Protein AF-E0SGI0-F1 (afdb_monomer_lite)

Organism: Dickeya dadantii (strain 3937) (NCBI:txid198628)

Secondary structure (DSSP, 8-state):
---TTHHHHGGG-SS-EEEEE--SSS--GGGT--TTEEEEEESS----SSPEEETT-HHHHHHHHHHHHHHHHHTS--

Sequence (78 aa):
MHWDQHAKDFKHEPVDKILLYRHGPGGDIAALIDADTLAVATDTALTLALPCLDLNQPAQIAVFIRDWLRRRTGAAGD

InterPro domains:
  IPR027417 P-loop containing nucleoside triphosphate hydrolase [G3DSA:3.40.50.300] (9-74)

Structure (mmCIF, N/CA/C/O backbone):
data_AF-E0SGI0-F1
#
_entry.id   AF-E0SGI0-F1
#
loop_
_atom_site.group_PDB
_atom_site.id
_atom_site.type_symbol
_atom_site.label_atom_id
_atom_site.label_alt_id
_atom_site.label_comp_id
_atom_site.label_asym_id
_atom_site.label_entity_id
_atom_site.label_seq_id
_atom_site.pdbx_PDB_ins_code
_atom_site.Cartn_x
_atom_site.Cartn_y
_atom_site.Cartn_z
_atom_site.occupancy
_atom_site.B_iso_or_equiv
_atom_site.auth_seq_id
_atom_site.auth_comp_id
_atom_site.auth_asym_id
_atom_site.auth_atom_id
_atom_site.pdbx_PDB_model_num
ATOM 1 N N . MET A 1 1 ? 25.109 19.182 -0.606 1.00 36.06 1 MET A N 1
ATOM 2 C CA . MET A 1 1 ? 23.786 19.161 0.049 1.00 36.06 1 MET A CA 1
ATOM 3 C C . MET A 1 1 ? 23.452 17.703 0.314 1.00 36.06 1 MET A C 1
ATOM 5 O O . MET A 1 1 ? 23.314 16.958 -0.643 1.00 36.06 1 MET A O 1
ATOM 9 N N . HIS A 1 2 ? 23.484 17.283 1.580 1.00 48.81 2 HIS A N 1
ATOM 10 C CA . HIS A 1 2 ? 23.231 15.902 2.011 1.00 48.81 2 HIS A CA 1
ATOM 11 C C . HIS A 1 2 ? 21.732 15.775 2.310 1.00 48.81 2 HIS A C 1
ATOM 13 O O . HIS A 1 2 ? 21.277 16.268 3.337 1.00 48.81 2 HIS A O 1
ATOM 19 N N . TRP A 1 3 ? 20.965 15.172 1.401 1.00 49.41 3 TRP A N 1
ATOM 20 C CA . TRP A 1 3 ? 19.530 14.911 1.598 1.00 49.41 3 TRP A CA 1
ATOM 21 C C . TRP A 1 3 ? 19.245 13.531 2.222 1.00 49.41 3 TRP A C 1
ATOM 23 O O . TRP A 1 3 ? 18.0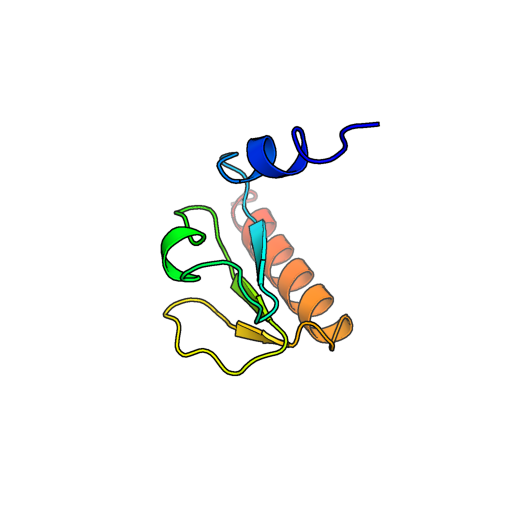99 13.222 2.528 1.00 49.41 3 TRP A O 1
ATOM 33 N N . ASP A 1 4 ? 20.272 12.718 2.479 1.00 54.03 4 ASP A N 1
ATOM 34 C CA . ASP A 1 4 ? 20.104 11.321 2.905 1.00 54.03 4 ASP A CA 1
ATOM 35 C C . ASP A 1 4 ? 19.820 11.109 4.399 1.00 54.03 4 ASP A C 1
ATOM 37 O O . ASP A 1 4 ? 19.480 9.994 4.800 1.00 54.03 4 ASP A O 1
ATOM 41 N N . GLN A 1 5 ? 19.948 12.142 5.239 1.00 45.19 5 GLN A N 1
ATOM 42 C CA . GLN A 1 5 ? 19.788 11.955 6.684 1.00 45.19 5 GLN A CA 1
ATOM 43 C C . GLN A 1 5 ? 18.312 11.894 7.107 1.00 45.19 5 GLN A C 1
ATOM 45 O O . GLN A 1 5 ? 17.940 11.035 7.897 1.00 45.19 5 GLN A O 1
ATOM 50 N N . HIS A 1 6 ? 17.445 12.719 6.514 1.00 48.44 6 HIS A N 1
ATOM 51 C CA . HIS A 1 6 ? 16.060 12.864 6.981 1.00 48.44 6 HIS A CA 1
ATOM 52 C C . HIS A 1 6 ? 15.121 11.720 6.566 1.00 48.44 6 HIS A C 1
ATOM 54 O O . HIS A 1 6 ? 14.132 11.466 7.243 1.00 48.44 6 HIS A O 1
ATOM 60 N N . ALA A 1 7 ? 15.412 10.991 5.483 1.00 48.34 7 ALA A N 1
ATOM 61 C CA . ALA A 1 7 ? 14.554 9.889 5.029 1.00 48.34 7 ALA A CA 1
ATOM 62 C C . ALA A 1 7 ? 14.658 8.630 5.913 1.00 48.34 7 ALA A C 1
ATOM 64 O O . ALA A 1 7 ? 13.795 7.754 5.850 1.00 48.34 7 ALA A O 1
ATOM 65 N N . LYS A 1 8 ? 15.721 8.507 6.721 1.00 50.47 8 LYS A N 1
ATOM 66 C CA . LYS A 1 8 ? 15.907 7.363 7.626 1.00 50.47 8 LYS A CA 1
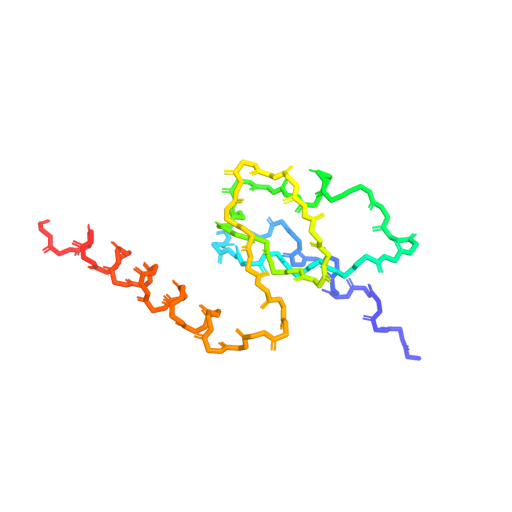ATOM 67 C C . LYS A 1 8 ? 15.177 7.534 8.955 1.00 50.47 8 LYS A C 1
ATOM 69 O O . LYS A 1 8 ? 14.770 6.526 9.526 1.00 50.47 8 LYS A O 1
ATOM 74 N N . ASP A 1 9 ? 14.963 8.769 9.397 1.00 49.44 9 ASP A N 1
ATOM 75 C CA . ASP A 1 9 ? 14.393 9.053 10.718 1.00 49.44 9 ASP A CA 1
ATOM 76 C C . ASP A 1 9 ? 12.884 8.742 10.791 1.00 49.44 9 ASP A C 1
ATOM 78 O O . ASP A 1 9 ? 12.376 8.396 11.852 1.00 49.44 9 ASP A O 1
ATOM 82 N N . PHE A 1 10 ? 12.179 8.744 9.653 1.00 55.38 10 PHE A N 1
ATOM 83 C CA . PHE A 1 10 ? 10.749 8.402 9.574 1.00 55.38 10 PHE A CA 1
ATOM 84 C C . PHE A 1 10 ? 10.447 6.899 9.523 1.00 55.38 10 PHE A C 1
ATOM 86 O O . PHE A 1 10 ? 9.283 6.501 9.533 1.00 55.38 10 PHE A O 1
ATOM 93 N N . LYS A 1 11 ? 11.461 6.028 9.439 1.00 59.00 11 LYS A N 1
ATOM 94 C CA . LYS A 1 11 ? 11.213 4.594 9.217 1.00 59.00 11 LYS A CA 1
ATOM 95 C C . LYS A 1 11 ? 10.492 3.917 10.383 1.00 59.00 11 LYS A C 1
ATOM 97 O O . LYS A 1 11 ? 9.734 2.991 10.130 1.00 59.00 11 LYS A O 1
ATOM 102 N N . HIS A 1 12 ? 10.657 4.411 11.611 1.00 65.38 12 HIS A N 1
ATOM 103 C CA . HIS A 1 12 ? 10.142 3.777 12.834 1.00 65.38 12 HIS A CA 1
ATOM 104 C C . HIS A 1 12 ? 9.230 4.678 13.675 1.00 65.38 12 HIS A C 1
ATOM 106 O O . HIS A 1 12 ? 9.061 4.446 14.869 1.00 65.38 12 HIS A O 1
ATOM 112 N N . GLU A 1 13 ? 8.660 5.729 13.086 1.00 70.75 13 GLU A N 1
ATOM 113 C CA . GLU A 1 13 ? 7.638 6.503 13.789 1.00 70.75 13 GLU A CA 1
ATOM 114 C C . GLU A 1 13 ? 6.389 5.619 14.000 1.00 70.75 13 GLU A C 1
ATOM 116 O O . GLU A 1 13 ? 6.027 4.901 13.056 1.00 70.75 13 GLU A O 1
ATOM 121 N N . PRO A 1 14 ? 5.748 5.645 15.193 1.00 83.88 14 PRO A N 1
ATOM 122 C CA . PRO A 1 14 ? 4.565 4.841 15.521 1.00 83.88 14 PRO A CA 1
ATOM 123 C C . PRO A 1 14 ? 3.312 5.418 14.852 1.00 83.88 14 PRO A C 1
ATOM 125 O O . PRO A 1 14 ? 2.377 5.904 15.493 1.00 83.88 14 PRO A O 1
ATOM 128 N N . VAL A 1 15 ? 3.355 5.458 13.527 1.00 87.81 15 VAL A N 1
ATOM 129 C CA . VAL A 1 15 ? 2.324 5.996 12.656 1.00 87.81 15 VAL A CA 1
ATOM 130 C C . VAL A 1 15 ? 2.055 4.965 11.579 1.00 87.81 15 VAL A C 1
ATOM 132 O O . VAL A 1 15 ? 2.957 4.560 10.842 1.00 87.81 15 VAL A O 1
ATOM 135 N N . ASP A 1 16 ? 0.783 4.593 11.482 1.00 94.25 16 ASP A N 1
ATOM 136 C CA . ASP A 1 16 ? 0.241 3.755 10.423 1.00 94.25 16 ASP A CA 1
ATOM 137 C C . ASP A 1 16 ? 0.738 4.210 9.042 1.00 94.25 16 ASP A C 1
ATOM 139 O O . ASP A 1 16 ? 0.480 5.341 8.615 1.00 94.25 16 ASP A O 1
ATOM 143 N N . LYS A 1 17 ? 1.437 3.326 8.324 1.00 94.06 17 LYS A N 1
ATOM 144 C CA . LYS A 1 17 ? 2.110 3.676 7.066 1.00 94.06 17 LYS A CA 1
ATOM 145 C C . LYS A 1 17 ? 1.928 2.633 5.972 1.00 94.06 17 LYS A C 1
ATOM 147 O O . LYS A 1 17 ? 1.713 1.448 6.223 1.00 94.06 17 LYS A O 1
ATOM 152 N N . ILE A 1 18 ? 2.046 3.091 4.728 1.00 96.56 18 ILE A N 1
ATOM 153 C CA . ILE A 1 18 ? 2.213 2.228 3.555 1.00 96.56 18 ILE A CA 1
ATOM 154 C C . ILE A 1 18 ? 3.699 2.253 3.206 1.00 96.56 18 ILE A C 1
ATOM 156 O O . ILE A 1 18 ? 4.237 3.311 2.873 1.00 96.56 18 ILE A O 1
ATOM 160 N N . LEU A 1 19 ? 4.365 1.104 3.289 1.00 94.19 19 LEU A N 1
ATOM 161 C CA . LEU A 1 19 ? 5.776 0.992 2.941 1.00 94.19 19 LEU A CA 1
ATOM 162 C C . LEU A 1 19 ? 5.933 1.040 1.419 1.00 94.19 19 LEU A C 1
ATOM 164 O O . LEU A 1 19 ? 5.402 0.194 0.703 1.00 94.19 19 LEU A O 1
ATOM 168 N N . LEU A 1 20 ? 6.698 2.007 0.924 1.00 93.31 20 LEU A N 1
ATOM 169 C CA . LEU A 1 20 ? 7.087 2.076 -0.479 1.00 93.31 20 LEU A CA 1
ATOM 170 C C . LEU A 1 20 ? 8.329 1.208 -0.722 1.00 93.31 20 LEU A C 1
ATOM 172 O O . LEU A 1 20 ? 9.395 1.498 -0.179 1.00 93.31 20 LEU A O 1
ATOM 176 N N . TYR A 1 21 ? 8.213 0.187 -1.571 1.00 91.94 21 TYR A N 1
ATOM 177 C CA . TYR A 1 21 ? 9.330 -0.680 -1.946 1.00 91.94 21 TYR A CA 1
ATOM 178 C C . TYR A 1 21 ? 9.454 -0.818 -3.464 1.00 91.94 21 TYR A C 1
ATOM 180 O O . TYR A 1 21 ? 8.591 -1.386 -4.129 1.00 91.94 21 TYR A O 1
ATOM 188 N N . ARG A 1 22 ? 10.577 -0.351 -4.008 1.00 89.94 22 ARG A N 1
ATOM 189 C CA . ARG A 1 22 ? 10.976 -0.587 -5.398 1.00 89.94 22 ARG A CA 1
ATOM 190 C C . ARG A 1 22 ? 12.123 -1.58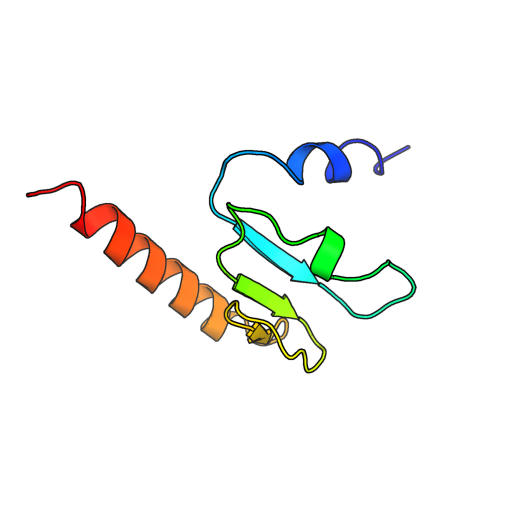4 -5.411 1.00 89.94 22 ARG A C 1
ATOM 192 O O . ARG A 1 22 ? 13.119 -1.362 -4.719 1.00 89.94 22 ARG A O 1
ATOM 199 N N . HIS A 1 23 ? 11.998 -2.654 -6.194 1.00 80.50 23 HIS A N 1
ATOM 200 C CA . HIS A 1 23 ? 13.069 -3.641 -6.285 1.00 80.50 23 HIS A CA 1
ATOM 201 C C . HIS A 1 23 ? 14.319 -3.007 -6.915 1.00 80.50 23 HIS A C 1
ATOM 203 O O . HIS A 1 23 ? 14.282 -2.422 -7.997 1.00 80.50 23 HIS A O 1
ATOM 209 N N . GLY A 1 24 ? 15.434 -3.088 -6.199 1.00 74.12 24 GLY A N 1
ATOM 210 C CA . GLY A 1 24 ? 16.721 -2.504 -6.559 1.00 74.12 24 GLY A CA 1
ATOM 211 C C . GLY A 1 24 ? 17.802 -3.017 -5.605 1.00 74.12 24 GLY A C 1
ATOM 212 O O . GLY A 1 24 ? 17.507 -3.873 -4.772 1.00 74.12 24 GLY A O 1
ATOM 213 N N . PRO A 1 25 ? 19.042 -2.501 -5.654 1.00 63.53 25 PRO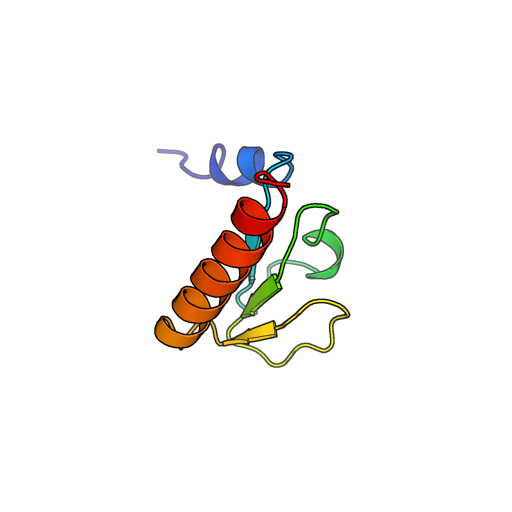 A N 1
ATOM 214 C CA . PRO A 1 25 ? 20.149 -2.970 -4.805 1.00 63.53 25 PRO A CA 1
ATOM 215 C C . PRO A 1 25 ? 19.984 -2.675 -3.292 1.00 63.53 25 PRO A C 1
ATOM 217 O O . PRO A 1 25 ? 20.954 -2.696 -2.540 1.00 63.53 25 PRO A O 1
ATOM 220 N N . GLY A 1 26 ? 18.767 -2.394 -2.823 1.00 59.97 26 GLY A N 1
ATOM 221 C CA . GLY A 1 26 ? 18.450 -1.994 -1.459 1.00 59.97 26 GLY A CA 1
ATOM 222 C C . GLY A 1 26 ? 17.684 -3.060 -0.683 1.00 59.97 26 GLY A C 1
ATOM 223 O O . GLY A 1 26 ? 16.476 -2.937 -0.531 1.00 59.97 26 GLY A O 1
ATOM 224 N N . GLY A 1 27 ? 18.415 -4.032 -0.134 1.00 68.69 27 GLY A N 1
ATOM 225 C CA . GLY A 1 27 ? 18.023 -4.802 1.054 1.00 68.69 27 GLY A CA 1
ATOM 226 C C . GLY A 1 27 ? 16.804 -5.732 0.955 1.00 68.69 27 GLY A C 1
ATOM 227 O O . GLY A 1 27 ? 15.999 -5.692 0.026 1.00 68.69 27 GLY A O 1
ATOM 228 N N . ASP A 1 28 ? 16.692 -6.593 1.966 1.00 82.12 28 ASP A N 1
ATOM 229 C CA . ASP A 1 28 ? 15.533 -7.454 2.188 1.00 82.12 28 ASP A CA 1
ATOM 230 C C . ASP A 1 28 ? 14.357 -6.615 2.705 1.00 82.12 28 ASP A C 1
ATOM 232 O O . ASP A 1 28 ? 14.473 -5.917 3.716 1.00 82.12 28 ASP A O 1
ATOM 236 N N . ILE A 1 29 ? 13.218 -6.686 2.015 1.00 87.56 29 ILE A N 1
ATOM 237 C CA . ILE A 1 29 ? 12.001 -5.974 2.402 1.00 87.56 29 ILE A CA 1
ATOM 238 C C . ILE A 1 29 ? 11.512 -6.377 3.797 1.00 87.56 29 ILE A C 1
ATOM 240 O O . ILE A 1 29 ? 10.939 -5.545 4.498 1.00 87.56 29 ILE A O 1
ATOM 244 N N . ALA A 1 30 ? 11.783 -7.610 4.238 1.00 86.50 30 ALA A N 1
ATOM 245 C CA . ALA A 1 30 ? 11.383 -8.074 5.562 1.00 86.50 30 ALA A CA 1
ATOM 246 C C . ALA A 1 30 ? 11.982 -7.212 6.687 1.00 86.50 30 ALA A C 1
ATOM 248 O O . ALA A 1 30 ? 11.334 -7.008 7.707 1.00 86.50 30 ALA A O 1
ATOM 249 N N . ALA A 1 31 ? 13.175 -6.643 6.482 1.00 86.50 31 ALA A N 1
ATOM 250 C CA . ALA A 1 31 ? 13.823 -5.757 7.449 1.00 86.50 31 ALA A CA 1
ATOM 251 C C . ALA A 1 31 ? 13.234 -4.331 7.483 1.00 86.50 31 ALA A C 1
ATOM 253 O O . ALA A 1 31 ? 13.592 -3.541 8.355 1.00 86.50 31 ALA A O 1
ATOM 254 N N . LEU A 1 32 ? 12.377 -3.978 6.519 1.00 87.44 32 LEU A N 1
ATOM 255 C CA . LEU A 1 32 ? 11.727 -2.667 6.419 1.00 87.44 32 LEU A CA 1
ATOM 256 C C . LEU A 1 32 ? 10.289 -2.671 6.950 1.00 87.44 32 LEU A C 1
ATOM 258 O O . LEU A 1 32 ? 9.735 -1.598 7.169 1.00 87.44 32 LEU A O 1
ATOM 262 N N . ILE A 1 33 ? 9.686 -3.850 7.113 1.00 91.31 33 ILE A N 1
ATOM 263 C CA . ILE A 1 33 ? 8.326 -4.010 7.628 1.00 91.31 33 ILE A CA 1
ATOM 264 C C . ILE A 1 33 ? 8.368 -3.966 9.157 1.00 91.31 33 ILE A C 1
ATOM 266 O O . ILE A 1 33 ? 9.131 -4.695 9.789 1.00 91.31 33 ILE A O 1
ATOM 270 N N . ASP A 1 34 ? 7.512 -3.137 9.746 1.00 91.25 34 ASP A N 1
ATOM 271 C CA . ASP A 1 34 ? 7.335 -3.016 11.193 1.00 91.25 34 ASP A CA 1
ATOM 272 C C . ASP A 1 34 ? 5.855 -3.097 11.604 1.00 91.25 34 ASP A C 1
ATOM 274 O O . ASP A 1 34 ? 4.973 -3.333 10.775 1.00 91.25 34 ASP A O 1
ATOM 278 N N . ALA A 1 35 ? 5.588 -2.940 12.904 1.00 92.50 35 ALA A N 1
ATOM 279 C CA . ALA A 1 35 ? 4.253 -3.088 13.487 1.00 92.50 35 ALA A CA 1
ATOM 280 C C . ALA A 1 35 ? 3.226 -2.080 12.944 1.00 92.50 35 ALA A C 1
ATOM 282 O O . ALA A 1 35 ? 2.033 -2.376 12.938 1.00 92.50 35 ALA A O 1
ATOM 283 N N . ASP A 1 36 ? 3.686 -0.926 12.465 1.00 93.56 36 ASP A N 1
ATOM 284 C CA . ASP A 1 36 ? 2.838 0.148 11.948 1.00 93.56 36 ASP A CA 1
ATOM 285 C C . ASP A 1 36 ? 2.666 0.067 10.417 1.00 93.56 36 ASP A C 1
ATOM 287 O O . ASP A 1 36 ? 1.999 0.901 9.798 1.00 93.56 36 ASP A O 1
ATOM 291 N N . THR A 1 37 ? 3.269 -0.933 9.766 1.00 94.94 37 THR A N 1
ATOM 292 C CA . THR A 1 37 ? 3.160 -1.128 8.319 1.00 94.94 37 THR A CA 1
ATOM 293 C C . THR A 1 37 ? 1.834 -1.804 7.962 1.00 94.94 37 THR A C 1
ATOM 295 O O . THR A 1 37 ? 1.629 -2.994 8.185 1.00 94.94 37 THR A O 1
ATOM 298 N N . LEU A 1 38 ? 0.935 -1.049 7.330 1.00 96.50 38 LEU A N 1
ATOM 299 C CA . LEU A 1 38 ? -0.394 -1.516 6.923 1.00 96.50 38 LEU A CA 1
ATOM 300 C C . LEU A 1 38 ? -0.392 -2.315 5.616 1.00 96.50 38 LEU A C 1
ATOM 302 O O . LEU A 1 38 ? -1.228 -3.196 5.419 1.00 96.50 38 LEU A O 1
ATOM 306 N N . ALA A 1 39 ? 0.477 -1.932 4.683 1.00 97.12 39 ALA A N 1
ATOM 307 C CA . ALA A 1 39 ? 0.587 -2.492 3.341 1.00 97.12 39 ALA A CA 1
ATOM 308 C C . ALA A 1 39 ? 1.944 -2.131 2.730 1.00 97.12 39 ALA A C 1
ATOM 310 O O . ALA A 1 39 ? 2.594 -1.172 3.153 1.00 97.12 39 ALA A O 1
ATOM 311 N N . VAL A 1 40 ? 2.330 -2.862 1.688 1.00 96.19 40 VAL A N 1
ATOM 312 C CA . VAL A 1 40 ? 3.503 -2.566 0.864 1.00 96.19 40 VAL A CA 1
ATOM 313 C C . VAL A 1 40 ? 3.040 -2.126 -0.521 1.00 96.19 40 VAL A C 1
ATOM 315 O O . VAL A 1 40 ? 2.342 -2.873 -1.198 1.00 96.19 40 VAL A O 1
ATOM 318 N N . ALA A 1 41 ? 3.447 -0.941 -0.970 1.00 96.94 41 ALA A N 1
ATOM 319 C CA . ALA A 1 41 ? 3.301 -0.509 -2.357 1.00 96.94 41 ALA A CA 1
ATOM 320 C C . ALA A 1 41 ? 4.582 -0.838 -3.130 1.00 96.94 41 ALA A C 1
ATOM 322 O O . ALA A 1 41 ? 5.656 -0.333 -2.793 1.00 96.94 41 ALA A O 1
ATOM 323 N N . THR A 1 42 ? 4.479 -1.684 -4.155 1.00 95.56 42 THR A N 1
ATOM 324 C CA . THR A 1 42 ? 5.641 -2.165 -4.906 1.00 95.56 42 THR A CA 1
ATOM 325 C C . THR A 1 42 ? 5.369 -2.337 -6.396 1.00 95.56 42 THR A C 1
ATOM 327 O O . THR A 1 42 ? 4.230 -2.495 -6.822 1.00 95.56 42 THR A O 1
ATOM 330 N N . ASP A 1 43 ? 6.429 -2.266 -7.198 1.00 94.31 43 ASP A N 1
ATOM 331 C CA . ASP A 1 43 ? 6.426 -2.531 -8.639 1.00 94.31 43 ASP A CA 1
ATOM 332 C C . ASP A 1 43 ? 6.852 -3.968 -8.986 1.00 94.31 43 ASP A C 1
ATOM 334 O O . ASP A 1 43 ? 6.991 -4.312 -10.158 1.00 94.31 43 ASP A O 1
ATOM 338 N N . THR A 1 44 ? 7.056 -4.819 -7.977 1.00 91.12 44 THR A N 1
ATOM 339 C CA . THR A 1 44 ? 7.485 -6.212 -8.138 1.00 91.12 44 THR A CA 1
ATOM 340 C C . THR A 1 44 ? 6.541 -7.153 -7.396 1.00 91.12 44 THR A C 1
ATOM 342 O O . THR A 1 44 ? 6.026 -6.825 -6.332 1.00 91.12 44 THR A O 1
ATOM 345 N N . ALA A 1 45 ? 6.310 -8.351 -7.934 1.00 89.00 45 ALA A N 1
ATOM 346 C CA . ALA A 1 45 ? 5.488 -9.349 -7.258 1.00 89.00 45 ALA A CA 1
ATOM 347 C C . ALA A 1 45 ? 6.200 -9.869 -5.994 1.00 89.00 45 ALA A C 1
ATOM 349 O O . ALA A 1 45 ? 7.283 -10.446 -6.084 1.00 89.00 45 ALA A O 1
ATOM 350 N N . LEU A 1 46 ? 5.579 -9.688 -4.824 1.00 88.75 46 LEU A N 1
ATOM 351 C CA . LEU A 1 46 ? 6.090 -10.142 -3.529 1.00 88.75 46 LEU A CA 1
ATOM 352 C C . LEU A 1 46 ? 5.050 -11.003 -2.811 1.00 88.75 46 LEU A C 1
ATOM 354 O O . LEU A 1 46 ? 3.857 -10.703 -2.841 1.00 88.75 46 LEU A O 1
ATOM 358 N N . THR A 1 47 ? 5.515 -12.050 -2.131 1.00 90.12 47 THR A N 1
ATOM 359 C CA . THR A 1 47 ? 4.677 -12.870 -1.244 1.00 90.12 47 THR A CA 1
ATOM 360 C C . THR A 1 47 ? 4.896 -12.410 0.192 1.00 90.12 47 THR A C 1
ATOM 362 O O . THR A 1 47 ? 5.915 -12.738 0.794 1.00 90.12 47 THR A O 1
ATOM 365 N N . LEU A 1 48 ? 3.959 -11.625 0.725 1.00 90.44 48 LEU A N 1
ATOM 366 C CA . LEU A 1 48 ? 4.008 -11.062 2.075 1.00 90.44 48 LEU A CA 1
ATOM 367 C C . LEU A 1 48 ? 2.718 -11.393 2.830 1.00 90.44 48 LEU A C 1
ATOM 369 O O . LEU A 1 48 ? 1.675 -11.625 2.223 1.00 90.44 48 LEU A O 1
ATOM 373 N N . ALA A 1 49 ? 2.781 -11.374 4.162 1.00 92.75 49 ALA A N 1
ATOM 374 C CA . ALA A 1 49 ? 1.589 -11.478 5.009 1.00 92.75 49 ALA A CA 1
ATOM 375 C C . ALA A 1 49 ? 0.730 -10.196 4.987 1.00 92.75 49 ALA A C 1
ATOM 377 O O . ALA A 1 49 ? -0.438 -10.225 5.369 1.00 92.75 49 ALA A O 1
ATOM 378 N N . LEU A 1 50 ? 1.313 -9.077 4.544 1.00 94.56 50 LEU A N 1
ATOM 379 C CA . LEU A 1 50 ? 0.637 -7.793 4.384 1.00 94.56 50 LEU A CA 1
ATOM 380 C C . LEU A 1 50 ? 0.085 -7.628 2.960 1.00 94.56 50 LEU A C 1
ATOM 382 O O . LEU A 1 50 ? 0.637 -8.204 2.021 1.00 94.56 50 LEU A O 1
ATOM 386 N N . PRO A 1 51 ? -0.955 -6.796 2.768 1.00 96.44 51 PRO A N 1
ATOM 387 C CA . PRO A 1 51 ? -1.424 -6.425 1.439 1.00 96.44 51 PRO A CA 1
ATOM 388 C C . PRO A 1 51 ? -0.302 -5.833 0.574 1.00 96.44 51 PRO A C 1
ATOM 390 O O . PRO A 1 51 ? 0.382 -4.895 0.991 1.00 96.44 51 PRO A O 1
ATOM 393 N N . CYS A 1 52 ? -0.168 -6.341 -0.652 1.00 96.25 52 CYS A N 1
ATOM 394 C CA . CYS A 1 52 ? 0.700 -5.781 -1.687 1.00 96.25 52 CYS A CA 1
ATOM 395 C C . CYS A 1 52 ? -0.141 -4.940 -2.661 1.00 96.25 52 CYS A C 1
ATOM 397 O O . CYS A 1 52 ? -1.062 -5.455 -3.298 1.00 96.25 52 CYS A O 1
ATOM 399 N N . LEU A 1 53 ? 0.169 -3.650 -2.767 1.00 97.25 53 LEU A N 1
ATOM 400 C CA . LEU A 1 53 ? -0.451 -2.697 -3.686 1.00 97.25 53 LEU A CA 1
ATOM 401 C C . LEU A 1 53 ? 0.475 -2.474 -4.884 1.00 97.25 53 LEU A C 1
ATOM 403 O O . LEU A 1 53 ? 1.694 -2.400 -4.714 1.00 97.25 53 LEU A O 1
ATOM 407 N N . ASP A 1 54 ? -0.096 -2.319 -6.076 1.00 96.12 54 ASP A N 1
ATOM 408 C CA . ASP A 1 54 ? 0.674 -1.935 -7.256 1.00 96.12 54 ASP A CA 1
ATOM 409 C C . ASP A 1 54 ? 1.073 -0.462 -7.129 1.00 96.12 54 ASP A C 1
ATOM 411 O O . ASP A 1 54 ? 0.234 0.445 -7.134 1.00 96.12 54 ASP A O 1
ATOM 415 N N . LEU A 1 55 ? 2.380 -0.228 -7.008 1.00 96.25 55 LEU A N 1
ATOM 416 C CA . LEU A 1 55 ? 2.964 1.105 -6.906 1.00 96.25 55 LEU A CA 1
ATOM 417 C C . LEU A 1 55 ? 2.567 2.006 -8.084 1.00 96.25 55 LEU A C 1
ATOM 419 O O . LEU A 1 55 ? 2.433 3.220 -7.926 1.00 96.25 55 L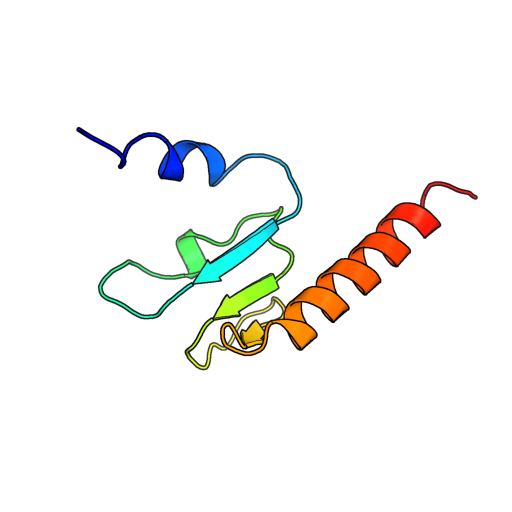EU A O 1
ATOM 423 N N . ASN A 1 56 ? 2.357 1.424 -9.262 1.00 96.25 56 ASN A N 1
ATOM 424 C CA . ASN A 1 56 ? 2.025 2.161 -10.473 1.00 96.25 56 ASN A CA 1
ATOM 425 C C . ASN A 1 56 ? 0.515 2.398 -10.633 1.00 96.25 56 ASN A C 1
ATOM 427 O O . ASN A 1 56 ? 0.101 2.975 -11.637 1.00 96.25 56 ASN A O 1
ATOM 431 N N . GLN A 1 57 ? -0.305 2.031 -9.638 1.00 97.88 57 GLN A N 1
ATOM 432 C CA . GLN A 1 57 ? -1.760 2.214 -9.646 1.00 97.88 57 GLN A CA 1
ATOM 433 C C . GLN A 1 57 ? -2.231 3.148 -8.510 1.00 97.88 57 GLN A C 1
ATOM 435 O O . GLN A 1 57 ? -2.842 2.695 -7.536 1.00 97.88 57 GLN A O 1
ATOM 440 N N . PRO A 1 58 ? -2.051 4.483 -8.634 1.00 97.44 58 PRO A N 1
ATOM 441 C CA . PRO A 1 58 ? -2.417 5.446 -7.588 1.00 97.44 58 PRO A CA 1
ATOM 442 C C . PRO A 1 58 ? -3.872 5.352 -7.113 1.00 97.44 58 PRO A C 1
ATOM 444 O O . PRO A 1 58 ? -4.160 5.560 -5.936 1.00 97.44 58 PRO A O 1
ATOM 447 N N . ALA A 1 59 ? -4.800 5.004 -8.008 1.00 98.25 59 ALA A N 1
ATOM 448 C CA . ALA A 1 59 ? -6.207 4.832 -7.659 1.00 98.25 59 ALA A CA 1
ATOM 449 C C . ALA A 1 59 ? -6.430 3.682 -6.657 1.00 98.25 59 ALA A C 1
ATOM 451 O O . ALA A 1 59 ? -7.241 3.821 -5.742 1.00 98.25 59 ALA A O 1
ATOM 452 N N . GLN A 1 60 ? -5.689 2.575 -6.784 1.00 97.69 60 GLN A N 1
ATOM 453 C CA . GLN A 1 60 ? -5.750 1.449 -5.847 1.00 97.69 60 GLN A CA 1
ATOM 454 C C . GLN A 1 60 ? -5.264 1.875 -4.456 1.00 97.69 60 GLN A C 1
ATOM 456 O O . GLN A 1 60 ? -5.907 1.573 -3.451 1.00 9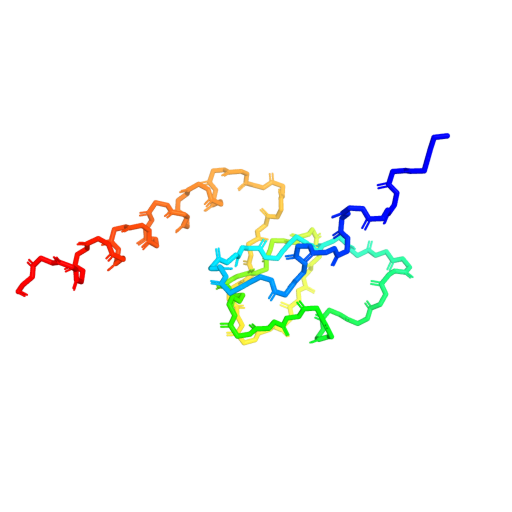7.69 60 GLN A O 1
ATOM 461 N N . ILE A 1 61 ? -4.165 2.631 -4.408 1.00 97.94 61 ILE A N 1
ATOM 462 C CA . ILE A 1 61 ? -3.595 3.158 -3.164 1.00 97.94 61 ILE A CA 1
ATOM 463 C C . ILE A 1 61 ? -4.584 4.123 -2.493 1.00 97.94 61 ILE A C 1
ATOM 465 O O . ILE A 1 61 ? -4.852 4.006 -1.298 1.00 97.94 61 ILE A O 1
ATOM 469 N N . ALA A 1 62 ? -5.199 5.031 -3.256 1.00 98.19 62 ALA A N 1
ATOM 470 C CA . ALA A 1 62 ? -6.206 5.956 -2.737 1.00 98.19 62 ALA A CA 1
ATOM 471 C C . ALA A 1 62 ? -7.438 5.229 -2.166 1.00 98.19 62 ALA A C 1
ATOM 473 O O . ALA A 1 62 ? -7.946 5.605 -1.107 1.00 98.19 62 ALA A O 1
ATOM 474 N N . VAL A 1 63 ? -7.901 4.167 -2.835 1.00 98.31 63 VAL A N 1
ATOM 475 C CA . VAL A 1 63 ? -8.986 3.306 -2.336 1.00 98.31 63 VAL A CA 1
ATOM 476 C C . VAL A 1 63 ? -8.593 2.647 -1.014 1.00 98.31 63 VAL A C 1
ATOM 478 O O . VAL A 1 63 ? -9.365 2.719 -0.057 1.00 98.31 63 VAL A O 1
ATOM 481 N N . PHE A 1 64 ? -7.384 2.085 -0.926 1.00 98.00 64 PHE A N 1
ATOM 482 C CA . PHE A 1 64 ? -6.876 1.476 0.303 1.00 98.00 64 PHE A CA 1
ATOM 483 C C . PHE A 1 64 ? -6.846 2.474 1.470 1.00 98.00 64 PHE A C 1
ATOM 485 O O . PHE A 1 64 ? -7.372 2.176 2.544 1.00 98.00 64 PHE A O 1
ATOM 492 N N . ILE A 1 65 ? -6.303 3.678 1.250 1.00 97.25 65 ILE A N 1
ATOM 493 C CA . ILE A 1 65 ? -6.231 4.739 2.269 1.00 97.25 65 ILE A CA 1
ATOM 494 C C . ILE A 1 65 ? -7.632 5.135 2.740 1.00 97.25 65 ILE A C 1
ATOM 496 O O . ILE A 1 65 ? -7.883 5.212 3.942 1.00 97.25 65 ILE A O 1
ATOM 500 N N . ARG A 1 66 ? -8.567 5.359 1.811 1.00 97.25 66 ARG A N 1
ATOM 501 C CA . ARG A 1 66 ? -9.956 5.712 2.136 1.00 97.25 66 ARG A CA 1
ATOM 502 C C . ARG A 1 66 ? -10.623 4.640 2.996 1.00 97.25 66 ARG A C 1
ATOM 504 O O . ARG A 1 66 ? -11.305 4.966 3.966 1.00 97.25 66 ARG A O 1
ATOM 511 N N . ASP A 1 67 ? -10.461 3.374 2.632 1.00 96.81 67 ASP A N 1
ATOM 512 C CA . ASP A 1 67 ? -11.108 2.268 3.337 1.00 96.81 67 ASP A CA 1
ATOM 513 C C . ASP A 1 67 ? -10.470 2.034 4.713 1.00 96.81 67 ASP A C 1
ATOM 515 O O . ASP A 1 67 ? -11.173 1.742 5.681 1.00 96.81 67 ASP A O 1
ATOM 519 N N . TRP A 1 68 ? -9.159 2.252 4.840 1.00 96.12 68 TRP A N 1
ATOM 520 C CA . TRP A 1 68 ? -8.487 2.294 6.135 1.00 96.12 68 TRP A CA 1
ATOM 521 C C . TRP A 1 68 ? -8.986 3.452 7.016 1.00 96.12 68 TRP A C 1
ATOM 523 O O . TRP A 1 68 ? -9.363 3.203 8.161 1.00 96.12 68 TRP A O 1
ATOM 533 N N . LEU A 1 69 ? -9.089 4.677 6.483 1.00 95.62 69 LEU A N 1
ATOM 534 C CA . LEU A 1 69 ? -9.608 5.837 7.220 1.00 95.62 69 LEU A CA 1
ATOM 535 C C . LEU A 1 69 ? -11.010 5.568 7.766 1.00 95.62 69 LEU A C 1
ATOM 537 O O . LEU A 1 69 ? -11.258 5.808 8.941 1.00 95.62 69 LEU A O 1
ATOM 541 N N . ARG A 1 70 ? -11.903 5.000 6.945 1.00 94.94 70 ARG A N 1
ATOM 542 C CA . ARG A 1 70 ? -13.269 4.645 7.361 1.00 94.94 70 ARG A CA 1
ATOM 543 C C . ARG A 1 70 ? -13.291 3.670 8.536 1.00 94.94 70 ARG A C 1
ATOM 545 O O . ARG A 1 70 ? -14.076 3.865 9.458 1.00 94.94 70 ARG A O 1
ATOM 552 N N . ARG A 1 71 ? -12.428 2.647 8.520 1.00 91.94 71 ARG A N 1
ATOM 553 C CA . ARG A 1 71 ? -12.298 1.691 9.634 1.00 91.94 71 ARG A CA 1
ATOM 554 C C . ARG A 1 71 ? -11.770 2.362 10.899 1.00 91.94 71 ARG A C 1
ATOM 556 O O . ARG A 1 71 ? -12.271 2.088 11.981 1.00 91.94 71 ARG A O 1
ATOM 563 N N . ARG A 1 72 ? -10.800 3.269 10.760 1.00 88.38 72 ARG A N 1
ATOM 564 C CA . ARG A 1 72 ? -10.217 4.003 11.889 1.00 88.38 72 ARG A CA 1
ATOM 565 C C . ARG A 1 72 ? -11.204 4.988 12.517 1.00 88.38 72 ARG A C 1
ATOM 567 O O . ARG A 1 72 ? -11.276 5.075 13.736 1.00 88.38 72 ARG A O 1
ATOM 574 N N . THR A 1 73 ? -11.971 5.718 11.709 1.00 82.00 73 THR A N 1
ATOM 575 C CA . THR A 1 73 ? -12.954 6.696 12.203 1.00 82.00 73 THR A CA 1
ATOM 576 C C . THR A 1 73 ? -14.238 6.045 12.703 1.00 82.00 73 THR A C 1
ATOM 578 O O . THR A 1 73 ? -14.862 6.577 13.611 1.00 82.00 73 THR A O 1
ATOM 581 N N . GLY A 1 74 ? -14.628 4.895 12.143 1.00 64.50 74 GLY A N 1
ATOM 582 C CA . GLY A 1 74 ? -15.783 4.123 12.609 1.00 64.50 74 GLY A CA 1
ATOM 583 C C . GLY A 1 74 ? -15.573 3.439 13.964 1.00 64.50 74 GLY A C 1
ATOM 584 O O . GLY A 1 74 ? -16.547 3.063 14.591 1.00 64.50 74 GLY A O 1
ATOM 585 N N . ALA A 1 75 ? -14.328 3.305 14.433 1.00 54.69 75 ALA A N 1
ATOM 586 C CA . ALA A 1 75 ? -14.003 2.740 15.746 1.00 54.69 75 ALA A CA 1
ATOM 587 C C . ALA A 1 75 ? -13.944 3.786 16.881 1.00 54.69 75 ALA A C 1
ATOM 589 O O . ALA A 1 75 ? -13.804 3.419 18.041 1.00 54.69 75 ALA A O 1
ATOM 590 N N . ALA A 1 76 ? -14.014 5.084 16.558 1.00 52.47 76 ALA A N 1
ATOM 591 C CA . ALA A 1 76 ? -13.921 6.185 17.524 1.00 52.47 76 ALA A CA 1
ATOM 592 C C . ALA A 1 76 ? -15.286 6.823 17.853 1.00 52.47 76 ALA A C 1
ATOM 594 O O . ALA A 1 76 ? -15.335 7.906 18.434 1.00 52.47 76 ALA A O 1
ATOM 595 N N . GLY A 1 77 ? -16.384 6.184 17.444 1.00 52.50 77 GLY A N 1
ATOM 596 C CA . GLY A 1 77 ? -17.741 6.703 17.582 1.00 52.50 77 GLY A CA 1
ATOM 597 C C . GLY A 1 77 ? -18.764 5.606 17.853 1.00 52.50 77 GLY A C 1
ATOM 598 O O . GLY A 1 77 ? -19.748 5.549 17.127 1.00 52.50 77 GLY A O 1
ATOM 599 N N . ASP A 1 78 ? -18.503 4.779 18.869 1.00 43.38 78 ASP A N 1
ATOM 600 C CA . ASP A 1 78 ? -19.485 3.959 19.596 1.00 43.38 78 ASP A CA 1
ATOM 601 C C . ASP A 1 78 ? -19.276 4.163 21.107 1.00 43.38 78 ASP A C 1
ATOM 603 O O . ASP A 1 78 ? -18.097 4.180 21.540 1.00 43.38 78 ASP A O 1
#

pLDDT: mean 82.44, std 18.2, range [36.06, 98.31]

Radius of gyration: 14.26 Å; chains: 1; bounding box: 43×32×30 Å

Foldseek 3Di:
DDPPPVVVVPQDDLAQDAAEDEDDPDDDVVVSDDPNHQYYAYCDDDDDPHHYHDVVCVVRVVVVVVVVVCVVVVVVPD